Protein AF-A0A2G9N6V3-F1 (afdb_monomer_lite)

Sequence (150 aa):
MEEIKLQLLIAFIPPIITLIGAFIILAIRDIWLNKRNIERENRRRVIENKLIYLYSPLYANLQIGTAMLKNKTFFTTTSTNDKGKEGKPKELIDEIISKYFFLASKRLQPYLAKLYGVGFYNIKKEDADKLMEFLEEDYNILRDEYYGKK

pLDDT: mean 74.72, std 16.32, range [32.69, 92.88]

Radius of gyration: 29.67 Å; chains: 1; bounding box: 69×27×93 Å

Structure (mmCIF, N/CA/C/O backbone):
data_AF-A0A2G9N6V3-F1
#
_entry.id   AF-A0A2G9N6V3-F1
#
loop_
_atom_site.group_PDB
_atom_site.id
_atom_site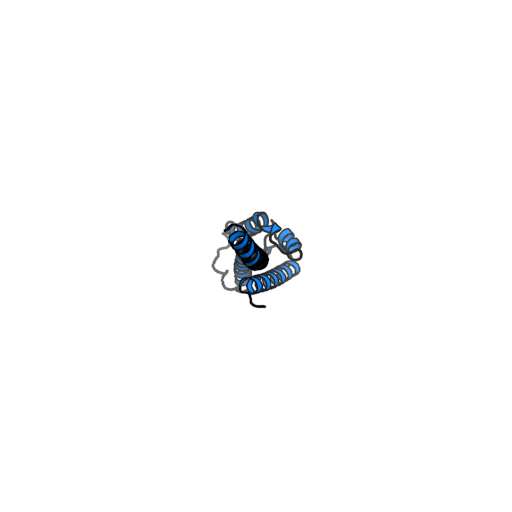.type_symbol
_atom_site.label_atom_id
_atom_site.label_alt_id
_atom_site.label_comp_id
_atom_site.label_asym_id
_atom_site.label_entity_id
_atom_site.label_seq_id
_atom_site.pdbx_PDB_ins_code
_atom_site.Cartn_x
_atom_site.Cartn_y
_atom_site.Cartn_z
_atom_site.occupancy
_atom_site.B_iso_or_equiv
_atom_site.auth_seq_id
_atom_site.auth_comp_id
_atom_site.auth_asym_id
_atom_site.auth_atom_id
_atom_site.pdbx_PDB_model_num
ATOM 1 N N . MET A 1 1 ? 43.155 -14.291 -59.525 1.00 58.47 1 MET A N 1
ATOM 2 C CA . MET A 1 1 ? 42.601 -14.980 -58.332 1.00 58.47 1 MET A CA 1
ATOM 3 C C . MET A 1 1 ? 42.317 -14.008 -57.177 1.00 58.47 1 MET A C 1
ATOM 5 O O . MET A 1 1 ? 41.414 -14.282 -56.398 1.00 58.47 1 MET A O 1
ATOM 9 N N . GLU A 1 2 ? 43.026 -12.874 -57.071 1.00 60.72 2 GLU A N 1
ATOM 10 C CA . GLU A 1 2 ? 42.791 -11.851 -56.030 1.00 60.72 2 GLU A CA 1
ATOM 11 C C . GLU A 1 2 ? 41.564 -10.954 -56.283 1.00 60.72 2 GLU A C 1
ATOM 13 O O . GLU A 1 2 ? 40.819 -10.677 -55.347 1.00 60.72 2 GLU A O 1
ATOM 18 N N . GLU A 1 3 ? 41.264 -10.587 -57.534 1.00 59.66 3 GLU A N 1
ATOM 19 C CA . GLU A 1 3 ? 40.096 -9.742 -57.863 1.00 59.66 3 GLU A CA 1
ATOM 20 C C . GLU A 1 3 ? 38.748 -10.396 -57.515 1.00 59.66 3 GLU A C 1
ATOM 22 O O . GLU A 1 3 ? 37.833 -9.731 -57.034 1.00 59.66 3 GLU A O 1
ATOM 27 N N . ILE A 1 4 ? 38.648 -11.721 -57.673 1.00 62.41 4 ILE A N 1
ATOM 28 C CA . ILE A 1 4 ? 37.444 -12.494 -57.327 1.00 62.41 4 ILE A CA 1
ATOM 29 C C . ILE A 1 4 ? 37.201 -12.457 -55.809 1.00 62.41 4 ILE A C 1
ATOM 31 O O . ILE A 1 4 ? 36.058 -12.350 -55.371 1.00 62.41 4 ILE A O 1
ATOM 35 N N . LYS A 1 5 ? 38.266 -12.479 -54.992 1.00 59.25 5 LYS A N 1
ATOM 36 C CA . LYS A 1 5 ? 38.158 -12.365 -53.527 1.00 59.25 5 LYS A CA 1
ATOM 37 C C . LYS A 1 5 ? 37.693 -10.971 -53.099 1.00 59.25 5 LYS A C 1
ATOM 39 O O . LYS A 1 5 ? 36.907 -10.865 -52.162 1.00 59.25 5 LYS A O 1
ATOM 44 N N . LEU A 1 6 ? 38.139 -9.923 -53.794 1.00 63.28 6 LEU A N 1
ATOM 45 C CA . LEU A 1 6 ? 37.772 -8.535 -53.499 1.00 63.28 6 LEU A CA 1
ATOM 46 C C . LEU A 1 6 ? 36.306 -8.235 -53.858 1.00 63.28 6 LEU A C 1
ATOM 48 O O . LEU A 1 6 ? 35.599 -7.606 -53.074 1.00 63.28 6 LEU A O 1
ATOM 52 N N . GLN A 1 7 ? 35.822 -8.739 -54.999 1.00 59.03 7 GLN A N 1
ATOM 53 C CA . GLN A 1 7 ? 34.416 -8.598 -55.404 1.00 59.03 7 GLN A CA 1
ATOM 54 C C . GLN A 1 7 ? 33.462 -9.372 -54.486 1.00 59.03 7 GLN A C 1
ATOM 56 O O . GLN A 1 7 ? 32.404 -8.855 -54.128 1.00 59.03 7 GLN A O 1
ATOM 61 N N . LEU A 1 8 ? 33.858 -10.569 -54.037 1.00 60.97 8 LEU A N 1
ATOM 62 C CA . LEU A 1 8 ? 33.133 -11.296 -52.993 1.00 60.97 8 LEU A CA 1
ATOM 63 C C . LEU A 1 8 ? 33.090 -10.484 -51.689 1.00 60.97 8 LEU A C 1
ATOM 65 O O . LEU A 1 8 ? 32.020 -10.291 -51.128 1.00 60.97 8 LEU A O 1
ATOM 69 N N . LEU A 1 9 ? 34.212 -9.927 -51.230 1.00 59.22 9 LEU A N 1
ATOM 70 C CA . LEU A 1 9 ? 34.248 -9.128 -50.000 1.00 59.22 9 LEU A CA 1
ATOM 71 C C . LEU A 1 9 ? 33.267 -7.937 -50.052 1.00 59.22 9 LEU A C 1
ATOM 73 O O . LEU A 1 9 ? 32.490 -7.731 -49.123 1.00 59.22 9 LEU A O 1
ATOM 77 N N . ILE A 1 10 ? 33.246 -7.198 -51.166 1.00 60.31 10 ILE A N 1
ATOM 78 C CA . ILE A 1 10 ? 32.369 -6.030 -51.365 1.00 60.31 10 ILE A CA 1
ATOM 79 C C . ILE A 1 10 ? 30.890 -6.434 -51.474 1.00 60.31 10 ILE A C 1
ATOM 81 O O . ILE A 1 10 ? 30.029 -5.683 -51.028 1.00 60.31 10 ILE A O 1
ATOM 85 N N . ALA A 1 11 ? 30.576 -7.617 -52.009 1.00 61.09 11 ALA A N 1
ATOM 86 C CA . ALA A 1 11 ? 29.202 -8.117 -52.086 1.00 61.09 11 ALA A CA 1
ATOM 87 C C . ALA A 1 11 ? 28.650 -8.589 -50.725 1.00 61.09 11 ALA A C 1
ATOM 89 O O . ALA A 1 11 ? 27.444 -8.514 -50.493 1.00 61.09 11 ALA A O 1
ATOM 90 N N . PHE A 1 12 ? 29.517 -9.046 -49.812 1.00 58.59 12 PHE A N 1
ATOM 91 C CA . PHE A 1 12 ? 29.124 -9.565 -48.494 1.00 58.59 12 PHE A CA 1
ATOM 92 C C . PHE A 1 12 ? 29.136 -8.512 -47.368 1.00 58.59 12 PHE A C 1
ATOM 94 O O . PHE A 1 12 ? 28.413 -8.672 -46.386 1.00 58.59 12 PHE A O 1
ATOM 101 N N . ILE A 1 13 ? 29.879 -7.406 -47.495 1.00 61.78 13 ILE A N 1
ATOM 102 C CA . ILE A 1 13 ? 29.905 -6.325 -46.485 1.00 61.78 13 ILE A CA 1
ATOM 103 C C . ILE A 1 13 ? 28.535 -5.622 -46.311 1.00 61.78 13 ILE A C 1
ATOM 105 O O . ILE A 1 13 ? 28.091 -5.493 -45.167 1.00 61.78 13 ILE A O 1
ATOM 109 N N . PRO A 1 14 ? 27.820 -5.200 -47.376 1.00 68.38 14 PRO A N 1
ATOM 110 C CA . PRO A 1 14 ? 26.517 -4.547 -47.254 1.00 68.38 14 PRO A CA 1
ATOM 111 C C . PRO A 1 14 ? 25.459 -5.389 -46.520 1.00 68.38 14 PRO A C 1
ATOM 113 O O . PRO A 1 14 ? 24.873 -4.860 -45.574 1.00 68.38 14 PRO A O 1
ATOM 116 N N . PRO A 1 15 ? 25.233 -6.683 -46.858 1.00 69.44 15 PRO A N 1
ATOM 117 C CA . PRO A 1 15 ? 24.244 -7.498 -46.159 1.00 69.44 15 PRO A CA 1
ATOM 118 C C . PRO A 1 15 ? 24.601 -7.717 -44.683 1.00 69.44 15 PRO A C 1
ATOM 120 O O . PRO A 1 15 ? 23.700 -7.696 -43.842 1.00 69.44 15 PRO A O 1
ATOM 123 N N . ILE A 1 16 ? 25.894 -7.841 -44.344 1.00 71.88 16 ILE A N 1
ATOM 124 C CA . ILE A 1 16 ? 26.372 -7.942 -42.954 1.00 71.88 16 ILE A CA 1
ATOM 125 C C . ILE A 1 16 ? 26.072 -6.654 -42.173 1.00 71.88 16 ILE A C 1
ATOM 127 O O . ILE A 1 16 ? 25.571 -6.732 -41.052 1.00 71.88 16 ILE A O 1
ATOM 131 N N . ILE A 1 17 ? 26.300 -5.473 -42.757 1.00 72.06 17 ILE A N 1
ATOM 132 C CA . ILE A 1 17 ? 25.991 -4.185 -42.110 1.00 72.06 17 ILE A CA 1
ATOM 133 C C . ILE A 1 17 ? 24.483 -4.043 -41.857 1.00 72.06 17 ILE A C 1
ATOM 135 O O . ILE A 1 17 ? 24.085 -3.642 -40.763 1.00 72.06 17 ILE A O 1
ATOM 139 N N . THR A 1 18 ? 23.628 -4.426 -42.812 1.00 73.00 18 THR A N 1
ATOM 140 C CA . THR A 1 18 ? 22.168 -4.446 -42.595 1.00 73.00 18 THR A CA 1
ATOM 141 C C . THR A 1 18 ? 21.735 -5.447 -41.524 1.00 73.00 18 THR A C 1
ATOM 143 O O . THR A 1 18 ? 20.842 -5.133 -40.740 1.00 73.00 18 THR A O 1
ATOM 146 N N . LEU A 1 19 ? 22.373 -6.619 -41.440 1.00 75.94 19 LEU A N 1
ATOM 147 C CA . LEU A 1 19 ? 22.118 -7.615 -40.392 1.00 75.94 19 LEU A CA 1
ATOM 148 C C . LEU A 1 19 ? 22.494 -7.088 -39.003 1.00 75.94 19 LEU A C 1
ATOM 150 O O . LEU A 1 19 ? 21.706 -7.209 -38.066 1.00 75.94 19 LEU A O 1
ATOM 154 N N . ILE A 1 20 ? 23.661 -6.450 -38.883 1.00 77.44 20 ILE A N 1
ATOM 155 C CA . ILE A 1 20 ? 24.113 -5.814 -37.640 1.00 77.44 20 ILE A CA 1
ATOM 156 C C . ILE A 1 20 ? 23.161 -4.673 -37.253 1.00 77.44 20 ILE A C 1
ATOM 158 O O . ILE A 1 20 ? 22.740 -4.588 -36.101 1.00 77.44 20 ILE A O 1
ATOM 162 N N . GLY A 1 21 ? 22.758 -3.835 -38.212 1.00 74.19 21 GLY A N 1
ATOM 163 C CA . GLY A 1 21 ? 21.790 -2.760 -37.982 1.00 74.19 21 GLY A CA 1
ATOM 164 C C . GLY A 1 21 ? 20.431 -3.276 -37.495 1.00 74.19 21 GLY A C 1
ATOM 165 O O . GLY A 1 21 ? 19.894 -2.767 -36.511 1.00 74.19 21 GLY A O 1
ATOM 166 N N . ALA A 1 22 ? 19.900 -4.329 -38.123 1.00 76.31 22 ALA A N 1
ATOM 167 C CA . ALA A 1 22 ? 18.652 -4.967 -37.706 1.00 76.31 22 ALA A CA 1
ATOM 168 C C . ALA A 1 22 ? 18.758 -5.576 -36.297 1.00 76.31 22 ALA A C 1
ATOM 170 O O . ALA A 1 22 ? 17.847 -5.413 -35.484 1.00 76.31 22 ALA A O 1
ATOM 171 N N . PHE A 1 23 ? 19.886 -6.218 -35.981 1.00 81.75 23 PHE A N 1
ATOM 172 C CA . PHE A 1 23 ? 20.147 -6.778 -34.656 1.00 81.75 23 PHE A CA 1
ATOM 173 C C . PHE A 1 23 ? 20.173 -5.695 -33.567 1.00 81.75 23 PHE A C 1
ATOM 175 O O . PHE A 1 23 ? 19.561 -5.869 -32.515 1.00 81.75 23 PHE A O 1
ATOM 182 N N . ILE A 1 24 ? 20.802 -4.546 -33.833 1.00 81.44 24 ILE A N 1
ATOM 183 C CA . ILE A 1 24 ? 20.837 -3.409 -32.899 1.00 81.44 24 ILE A CA 1
ATOM 184 C C . ILE A 1 24 ? 19.426 -2.863 -32.638 1.00 81.44 24 ILE A C 1
ATOM 186 O O . ILE A 1 24 ? 19.066 -2.617 -31.487 1.00 81.44 24 ILE A O 1
ATOM 190 N N . ILE A 1 25 ? 18.600 -2.706 -33.678 1.00 78.56 25 ILE A N 1
ATOM 191 C CA . ILE A 1 25 ? 17.221 -2.208 -33.533 1.00 78.56 25 ILE A CA 1
ATOM 192 C C . ILE A 1 25 ? 16.375 -3.170 -32.685 1.00 78.56 25 ILE A C 1
ATOM 194 O O . ILE A 1 25 ? 15.641 -2.728 -31.796 1.00 78.56 25 ILE A O 1
ATOM 198 N N . LEU A 1 26 ? 16.494 -4.480 -32.925 1.00 80.06 26 LEU A N 1
ATOM 199 C CA . LEU A 1 26 ? 15.804 -5.497 -32.130 1.00 80.06 26 LEU A CA 1
ATOM 200 C C . LEU A 1 26 ? 16.286 -5.497 -30.673 1.00 80.06 26 LEU A C 1
ATOM 202 O O . LEU A 1 26 ? 15.457 -5.488 -29.766 1.00 80.06 26 LEU A O 1
ATOM 206 N N . ALA A 1 27 ? 17.595 -5.390 -30.440 1.00 76.00 27 ALA A N 1
ATOM 207 C CA . ALA A 1 27 ? 18.156 -5.315 -29.094 1.00 76.00 27 ALA A CA 1
ATOM 208 C C . ALA A 1 27 ? 17.652 -4.083 -28.318 1.00 76.00 27 ALA A C 1
ATOM 210 O O . ALA A 1 27 ? 17.266 -4.199 -27.155 1.00 76.00 27 ALA A O 1
ATOM 211 N N . ILE A 1 28 ? 17.585 -2.905 -28.953 1.00 82.75 28 ILE A N 1
ATOM 212 C CA . ILE A 1 28 ? 17.042 -1.683 -28.330 1.00 82.75 28 ILE A CA 1
ATOM 213 C C . ILE A 1 28 ? 15.563 -1.866 -27.966 1.00 82.75 28 ILE A C 1
ATOM 215 O O . ILE A 1 28 ?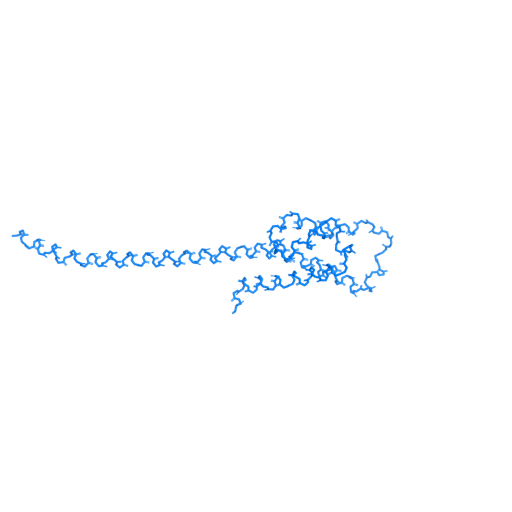 15.140 -1.488 -26.868 1.00 82.75 28 ILE A O 1
ATOM 219 N N . ARG A 1 29 ? 14.772 -2.464 -28.866 1.00 84.38 29 ARG A N 1
ATOM 220 C CA . ARG A 1 29 ? 13.358 -2.770 -28.616 1.00 84.38 29 ARG A CA 1
ATOM 221 C C . ARG A 1 29 ? 13.198 -3.701 -27.415 1.00 84.38 29 ARG A C 1
ATOM 223 O O . ARG A 1 29 ? 12.370 -3.419 -26.548 1.00 84.38 29 ARG A O 1
ATOM 230 N N . ASP A 1 30 ? 13.983 -4.769 -27.347 1.00 81.12 30 ASP A N 1
ATOM 231 C CA . ASP A 1 30 ? 13.908 -5.745 -26.260 1.00 81.12 30 ASP A CA 1
ATOM 232 C C . ASP A 1 30 ? 14.328 -5.136 -24.920 1.00 81.12 30 ASP A C 1
ATOM 234 O O . ASP A 1 30 ? 13.642 -5.338 -23.918 1.00 81.12 30 ASP A O 1
ATOM 238 N N . ILE A 1 31 ? 15.374 -4.302 -24.896 1.00 83.06 31 ILE A N 1
ATOM 239 C CA . ILE A 1 31 ? 15.774 -3.550 -23.696 1.00 83.06 31 ILE A CA 1
ATOM 240 C C . ILE A 1 31 ? 14.631 -2.646 -23.218 1.00 83.06 31 ILE A C 1
ATOM 242 O O . ILE A 1 31 ? 14.326 -2.610 -22.023 1.00 83.06 31 ILE A O 1
ATOM 246 N N . TRP A 1 32 ? 13.968 -1.933 -24.132 1.00 82.81 32 TRP A N 1
ATOM 247 C CA . TRP A 1 32 ? 12.857 -1.046 -23.785 1.00 82.81 32 TRP A CA 1
ATOM 248 C C . TRP A 1 32 ? 11.644 -1.815 -23.243 1.00 82.81 32 TRP A C 1
ATOM 250 O O . TRP A 1 32 ? 11.061 -1.431 -22.225 1.00 82.81 32 TRP A O 1
ATOM 260 N N . LEU A 1 33 ? 11.289 -2.935 -23.880 1.00 78.44 33 LEU A N 1
ATOM 261 C CA . LEU A 1 33 ? 10.213 -3.815 -23.422 1.00 78.44 33 LEU A CA 1
ATOM 262 C C . LEU A 1 33 ? 10.533 -4.433 -22.056 1.00 78.44 33 LEU A C 1
ATOM 264 O O . LEU A 1 33 ? 9.672 -4.429 -21.173 1.00 78.44 33 LEU A O 1
ATOM 268 N N . ASN A 1 34 ? 11.767 -4.900 -21.857 1.00 82.19 34 ASN A N 1
ATOM 269 C CA . ASN A 1 34 ? 12.213 -5.481 -20.596 1.00 82.19 34 ASN A CA 1
ATOM 270 C C . ASN A 1 34 ? 12.180 -4.448 -19.464 1.00 82.19 34 ASN A C 1
ATOM 272 O O . ASN A 1 34 ? 11.604 -4.705 -18.410 1.00 82.19 34 ASN A O 1
ATOM 276 N N . LYS A 1 35 ? 12.684 -3.231 -19.706 1.00 79.31 35 LYS A N 1
ATOM 277 C CA . LYS A 1 35 ? 12.604 -2.128 -18.737 1.00 79.31 35 LYS A CA 1
ATOM 278 C C . LYS A 1 35 ? 11.158 -1.847 -18.321 1.00 79.31 35 LYS A C 1
ATOM 280 O O . LYS A 1 35 ? 10.863 -1.754 -17.132 1.00 79.31 35 LYS A O 1
ATOM 285 N N . ARG A 1 36 ? 10.233 -1.790 -19.284 1.00 77.06 36 ARG A N 1
ATOM 286 C CA . ARG A 1 36 ? 8.803 -1.558 -19.020 1.00 77.06 36 ARG A CA 1
ATOM 287 C C . ARG A 1 36 ? 8.133 -2.716 -18.270 1.00 77.06 36 ARG A C 1
ATOM 289 O O . ARG A 1 36 ? 7.129 -2.504 -17.586 1.00 77.06 36 ARG A O 1
ATOM 296 N N . ASN A 1 37 ? 8.629 -3.940 -18.427 1.00 79.69 37 ASN A N 1
ATOM 297 C CA . ASN A 1 37 ? 8.152 -5.098 -17.672 1.00 79.69 37 ASN A CA 1
ATOM 298 C C . ASN A 1 37 ? 8.671 -5.062 -16.233 1.00 79.69 37 ASN A C 1
ATOM 300 O O . ASN A 1 37 ? 7.863 -5.173 -15.316 1.00 79.69 37 ASN A O 1
ATOM 304 N N . ILE A 1 38 ? 9.961 -4.776 -16.036 1.00 80.56 38 ILE A N 1
ATOM 305 C CA . ILE A 1 38 ? 10.575 -4.612 -14.711 1.00 80.56 38 ILE A CA 1
ATOM 306 C C . ILE A 1 38 ? 9.890 -3.485 -13.928 1.00 80.56 38 ILE A C 1
ATOM 308 O O . ILE A 1 38 ? 9.558 -3.654 -12.759 1.00 80.56 38 ILE A O 1
ATOM 312 N N . GLU A 1 39 ? 9.615 -2.341 -14.560 1.00 81.69 39 GLU A N 1
ATOM 313 C CA . GLU A 1 39 ? 8.885 -1.239 -13.919 1.00 81.69 39 GLU A CA 1
ATOM 314 C C . GLU A 1 39 ? 7.470 -1.652 -13.492 1.00 81.69 39 GLU A C 1
ATOM 316 O O . GLU A 1 39 ? 7.036 -1.330 -12.384 1.00 81.69 39 GLU A O 1
ATOM 321 N N . ARG A 1 40 ? 6.751 -2.398 -14.341 1.00 81.19 40 ARG A N 1
ATOM 322 C CA . ARG A 1 40 ? 5.417 -2.923 -14.010 1.00 81.19 40 ARG A CA 1
ATOM 323 C C . ARG A 1 40 ? 5.465 -3.928 -12.865 1.00 81.19 40 ARG A C 1
ATOM 325 O O . ARG A 1 40 ? 4.610 -3.874 -11.985 1.00 81.19 40 ARG A O 1
ATOM 332 N N . GLU A 1 41 ? 6.449 -4.814 -12.864 1.00 83.25 41 GLU A N 1
ATOM 333 C CA . GLU A 1 41 ? 6.631 -5.829 -11.830 1.00 83.25 41 GLU A CA 1
ATOM 334 C C . GLU A 1 41 ? 7.026 -5.205 -10.488 1.00 83.25 41 GLU A C 1
ATOM 336 O O . GLU A 1 41 ? 6.415 -5.501 -9.462 1.00 83.25 41 GLU A O 1
ATOM 341 N N . ASN A 1 42 ? 7.948 -4.240 -10.500 1.00 85.06 42 ASN A N 1
ATOM 342 C CA . ASN A 1 42 ? 8.308 -3.460 -9.318 1.00 85.06 42 ASN A CA 1
ATOM 343 C C . ASN A 1 42 ? 7.103 -2.700 -8.761 1.00 85.06 42 ASN A C 1
ATOM 345 O O . ASN A 1 42 ? 6.867 -2.716 -7.554 1.00 85.06 42 ASN A O 1
ATOM 349 N N . ARG A 1 43 ? 6.303 -2.070 -9.630 1.00 84.81 43 ARG A N 1
ATOM 350 C CA . ARG A 1 43 ? 5.078 -1.382 -9.212 1.00 84.81 43 ARG A CA 1
ATOM 351 C C . ARG A 1 43 ? 4.085 -2.352 -8.571 1.00 84.81 43 ARG A C 1
ATOM 353 O O . ARG A 1 43 ? 3.575 -2.054 -7.494 1.00 84.81 43 ARG A O 1
ATOM 360 N N . ARG A 1 44 ? 3.859 -3.524 -9.176 1.00 85.81 44 ARG A N 1
ATOM 361 C CA . ARG A 1 44 ? 3.009 -4.578 -8.597 1.00 85.81 44 ARG A CA 1
ATOM 362 C C . ARG A 1 44 ? 3.503 -5.024 -7.228 1.00 85.81 44 ARG A C 1
ATOM 364 O O . ARG A 1 44 ? 2.703 -5.054 -6.303 1.00 85.81 44 ARG A O 1
ATOM 371 N N . ARG A 1 45 ? 4.806 -5.262 -7.071 1.00 86.88 45 ARG A N 1
ATOM 372 C CA . ARG A 1 45 ? 5.410 -5.642 -5.785 1.00 86.88 45 ARG A CA 1
ATOM 373 C C . ARG A 1 45 ? 5.204 -4.571 -4.708 1.00 86.88 45 ARG A C 1
ATOM 375 O O . ARG A 1 45 ? 4.927 -4.891 -3.558 1.00 86.88 45 ARG A O 1
ATOM 382 N N . VAL A 1 46 ? 5.305 -3.288 -5.064 1.00 88.31 46 VAL A N 1
ATOM 383 C CA . VAL A 1 46 ? 5.038 -2.185 -4.122 1.00 88.31 46 VAL A CA 1
ATOM 384 C C . VAL A 1 46 ? 3.572 -2.168 -3.687 1.00 88.31 46 VAL A C 1
ATOM 386 O O . VAL A 1 46 ? 3.297 -2.007 -2.499 1.00 88.31 46 VAL A O 1
ATOM 389 N N . ILE A 1 47 ? 2.633 -2.335 -4.620 1.00 89.00 47 ILE A N 1
ATOM 390 C CA . ILE A 1 47 ? 1.195 -2.405 -4.315 1.00 89.00 47 ILE A CA 1
ATOM 391 C C . ILE A 1 47 ? 0.892 -3.614 -3.431 1.00 89.00 47 ILE A C 1
ATOM 393 O O . ILE A 1 47 ? 0.195 -3.485 -2.430 1.00 89.00 47 ILE A O 1
ATOM 397 N N . GLU A 1 48 ? 1.449 -4.770 -3.776 1.00 88.75 48 GLU A N 1
ATOM 398 C CA . GLU A 1 48 ? 1.297 -6.014 -3.031 1.00 88.75 48 GLU A CA 1
ATOM 399 C C . GLU A 1 48 ? 1.775 -5.858 -1.588 1.00 88.75 48 GLU A C 1
ATOM 401 O O . GLU A 1 48 ? 1.033 -6.159 -0.659 1.00 88.75 48 GLU A O 1
ATOM 406 N N . ASN A 1 49 ? 2.954 -5.266 -1.383 1.00 89.12 49 ASN A N 1
ATOM 407 C CA . ASN A 1 49 ? 3.462 -4.969 -0.046 1.00 89.12 49 ASN A CA 1
ATOM 408 C C . ASN A 1 49 ? 2.526 -4.034 0.733 1.00 89.12 49 ASN A C 1
ATOM 410 O O . ASN A 1 49 ? 2.271 -4.265 1.914 1.00 89.12 49 ASN A O 1
ATOM 414 N N . LYS A 1 50 ? 1.976 -2.994 0.091 1.00 90.81 50 LYS A N 1
ATOM 415 C CA . LYS A 1 50 ? 0.984 -2.116 0.733 1.00 90.81 50 LYS A CA 1
ATOM 416 C C . LYS A 1 50 ? -0.257 -2.904 1.154 1.00 90.81 50 LYS A C 1
ATOM 418 O O . LYS A 1 50 ? -0.706 -2.771 2.291 1.00 90.81 50 LYS A O 1
ATOM 423 N N . LEU A 1 51 ? -0.799 -3.729 0.260 1.00 90.38 51 LEU A N 1
ATOM 424 C CA . LEU A 1 51 ? -2.002 -4.518 0.514 1.00 90.38 51 LEU A CA 1
ATOM 425 C C . LEU A 1 51 ? -1.792 -5.554 1.621 1.00 90.38 51 LEU A C 1
ATOM 427 O O . LEU A 1 51 ? -2.635 -5.641 2.509 1.00 90.38 51 LEU A O 1
ATOM 431 N N . ILE A 1 52 ? -0.697 -6.314 1.584 1.00 89.38 52 ILE A N 1
ATOM 432 C CA 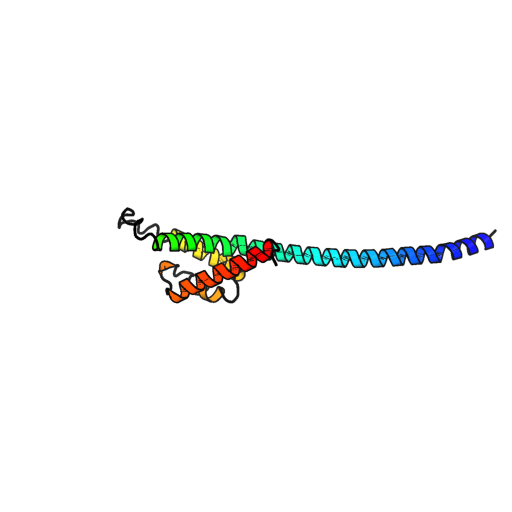. ILE A 1 52 ? -0.428 -7.414 2.520 1.00 89.38 52 ILE A CA 1
ATOM 433 C C . ILE A 1 52 ? -0.099 -6.890 3.916 1.00 89.38 52 ILE A C 1
ATOM 435 O O . ILE A 1 52 ? -0.631 -7.402 4.897 1.00 89.38 52 ILE A O 1
ATOM 439 N N . TYR A 1 53 ? 0.767 -5.881 4.017 1.00 89.62 53 TYR A N 1
ATOM 440 C CA . TYR A 1 53 ? 1.326 -5.484 5.310 1.00 89.62 53 TYR A CA 1
ATOM 441 C C . TYR A 1 53 ? 0.565 -4.357 6.004 1.00 89.62 53 TYR A C 1
ATOM 443 O O . TYR A 1 53 ? 0.621 -4.261 7.226 1.00 89.62 53 TYR A O 1
ATOM 451 N N . LEU A 1 54 ? -0.151 -3.512 5.256 1.00 90.56 54 LEU A N 1
ATOM 452 C CA . LEU A 1 54 ? -0.833 -2.351 5.824 1.00 90.56 54 LEU A CA 1
ATOM 453 C C . LEU A 1 54 ? -2.349 -2.415 5.630 1.00 90.56 54 LEU A C 1
ATOM 455 O O . LEU A 1 54 ? -3.086 -2.504 6.608 1.00 90.56 54 LEU A O 1
ATOM 459 N N . TYR A 1 55 ? -2.827 -2.369 4.384 1.00 87.62 55 TYR A N 1
ATOM 460 C CA . TYR A 1 55 ? -4.249 -2.119 4.126 1.00 87.62 55 TYR A CA 1
ATOM 461 C C . TYR A 1 55 ? -5.142 -3.308 4.485 1.00 87.62 55 TYR A C 1
ATOM 463 O O . TYR A 1 55 ? -6.129 -3.114 5.186 1.00 87.62 55 TYR A O 1
ATOM 471 N N . SER A 1 56 ? -4.801 -4.535 4.075 1.00 85.19 56 SER A N 1
ATOM 472 C CA . SER A 1 56 ? -5.596 -5.723 4.428 1.00 85.19 56 SER A CA 1
ATOM 473 C C . SER A 1 56 ? -5.651 -5.977 5.937 1.00 85.19 56 SER A C 1
ATOM 475 O O . SER A 1 56 ? -6.758 -6.157 6.449 1.00 85.19 56 SER A O 1
ATOM 477 N N . PRO A 1 57 ? -4.525 -5.978 6.684 1.00 85.12 57 PRO A N 1
ATOM 478 C CA . PRO A 1 57 ? -4.584 -6.234 8.116 1.00 85.12 57 PRO A CA 1
ATOM 479 C C . PRO A 1 57 ? -5.265 -5.091 8.877 1.00 85.12 57 PRO A C 1
ATOM 481 O O . PRO A 1 57 ? -6.040 -5.378 9.788 1.00 85.12 57 PRO A O 1
ATOM 484 N N . LEU A 1 58 ? -5.080 -3.819 8.494 1.00 84.81 58 LEU A N 1
ATOM 485 C CA . LEU A 1 58 ? -5.853 -2.722 9.093 1.00 84.81 58 LEU A CA 1
ATOM 486 C C . LEU A 1 58 ? -7.349 -2.876 8.813 1.00 84.81 58 LEU A C 1
ATOM 488 O O . LEU A 1 58 ? -8.147 -2.827 9.744 1.00 84.81 58 LEU A O 1
ATOM 492 N N . TYR A 1 59 ? -7.732 -3.110 7.557 1.00 82.19 59 TYR A N 1
ATOM 493 C CA . TYR A 1 59 ? -9.136 -3.208 7.162 1.00 82.19 59 TYR A CA 1
ATOM 494 C C . TYR A 1 59 ? -9.839 -4.377 7.856 1.00 8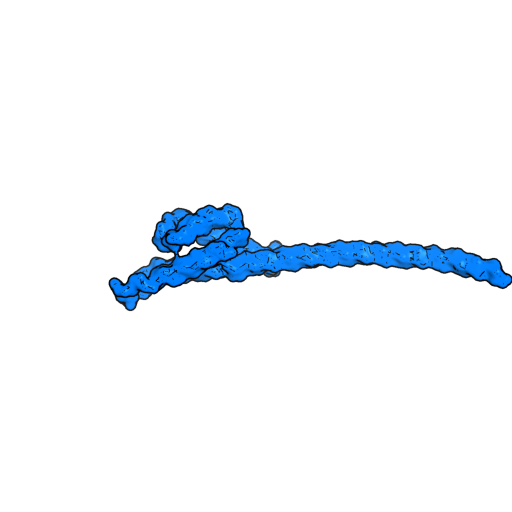2.19 59 TYR A C 1
ATOM 496 O O . TYR A 1 59 ? -10.931 -4.201 8.390 1.00 82.19 59 TYR A O 1
ATOM 504 N N . ALA A 1 60 ? -9.190 -5.542 7.942 1.00 78.44 60 ALA A N 1
ATOM 505 C CA . ALA A 1 60 ? -9.722 -6.701 8.652 1.00 78.44 60 ALA A CA 1
ATOM 506 C C . ALA A 1 60 ? -9.924 -6.420 10.150 1.00 78.44 60 ALA A C 1
ATOM 508 O O . ALA A 1 60 ? -11.001 -6.677 10.686 1.00 78.44 60 ALA A O 1
ATOM 509 N N . ASN A 1 61 ? -8.924 -5.848 10.830 1.00 74.31 61 ASN A N 1
ATOM 510 C CA . ASN A 1 61 ? -9.028 -5.549 12.263 1.00 74.31 61 ASN A CA 1
ATOM 511 C C . ASN A 1 61 ? -10.090 -4.479 12.555 1.00 74.31 61 ASN A C 1
ATOM 513 O O . ASN A 1 61 ? -10.827 -4.582 13.537 1.00 74.31 61 ASN A O 1
ATOM 517 N N . LEU A 1 62 ? -10.212 -3.476 11.686 1.00 72.94 62 LEU A N 1
ATOM 518 C CA . LEU A 1 62 ? -11.192 -2.407 11.841 1.00 72.94 62 LEU A CA 1
ATOM 519 C C . LEU A 1 62 ? -12.617 -2.858 11.487 1.00 72.94 62 LEU A C 1
ATOM 521 O O . LEU A 1 62 ? -13.563 -2.477 12.176 1.00 72.94 62 LEU A O 1
ATOM 525 N N . GLN A 1 63 ? -12.801 -3.724 10.483 1.00 69.31 63 GLN A N 1
ATOM 526 C CA . GLN A 1 63 ? -14.096 -4.367 10.223 1.00 69.31 63 GLN A CA 1
ATOM 527 C C . GLN A 1 63 ? -14.548 -5.237 11.397 1.00 69.31 63 GLN A C 1
ATOM 529 O O . GLN A 1 63 ? -15.710 -5.181 11.791 1.00 69.31 63 GLN A O 1
ATOM 534 N N . ILE A 1 64 ? -13.639 -6.011 11.996 1.00 63.62 64 ILE A N 1
ATOM 535 C CA . ILE A 1 64 ? -13.954 -6.813 13.184 1.00 63.62 64 ILE A CA 1
ATOM 536 C C . ILE A 1 64 ? -14.360 -5.892 14.345 1.00 63.62 64 ILE A C 1
ATOM 538 O O . ILE A 1 64 ? -15.395 -6.121 14.971 1.00 63.62 64 ILE A O 1
ATOM 542 N N . GLY A 1 65 ? -13.612 -4.809 14.585 1.00 58.00 65 GLY A N 1
ATOM 543 C CA . GLY A 1 65 ? -13.940 -3.824 15.622 1.00 58.00 65 GLY A CA 1
ATOM 544 C C . GLY A 1 65 ? -15.288 -3.126 15.397 1.00 58.00 65 GLY A C 1
ATOM 545 O O . GLY A 1 65 ? -16.084 -2.980 16.323 1.00 58.00 65 GLY A O 1
ATOM 546 N N . THR A 1 66 ? -15.603 -2.747 14.158 1.00 58.34 66 THR A N 1
ATOM 547 C CA . THR A 1 66 ? -16.886 -2.106 13.813 1.00 58.34 66 THR A CA 1
ATOM 548 C C . THR A 1 66 ? -18.067 -3.078 13.841 1.00 58.34 66 THR A C 1
ATOM 550 O O . THR A 1 66 ? -19.142 -2.707 14.317 1.00 58.34 66 THR A O 1
ATOM 553 N N . ALA A 1 67 ? -17.891 -4.332 13.416 1.00 57.81 67 ALA A N 1
ATOM 554 C CA . ALA A 1 67 ? -18.912 -5.375 13.534 1.00 57.81 67 ALA A CA 1
ATOM 555 C C . ALA A 1 67 ? -19.235 -5.690 15.005 1.00 57.81 67 ALA A C 1
ATOM 557 O O . ALA A 1 67 ? -20.406 -5.843 15.363 1.00 57.81 67 ALA A O 1
ATOM 558 N N . MET A 1 68 ? -18.215 -5.705 15.870 1.00 50.44 68 MET A N 1
ATOM 559 C CA . MET A 1 68 ? -18.381 -5.837 17.320 1.00 50.44 68 MET A CA 1
ATOM 560 C C . MET A 1 68 ? -19.178 -4.670 17.923 1.00 50.44 68 MET A C 1
ATOM 562 O O . MET A 1 68 ? -20.029 -4.894 18.780 1.00 50.44 68 MET A O 1
ATOM 566 N N . LEU A 1 69 ? -18.979 -3.439 17.442 1.00 50.56 69 LEU A N 1
ATOM 567 C CA . LEU A 1 69 ? -19.736 -2.262 17.894 1.00 50.56 69 LEU A CA 1
ATOM 568 C C . LEU A 1 69 ? -21.187 -2.237 17.384 1.00 50.56 69 LEU A C 1
ATOM 570 O O . LEU A 1 69 ? -22.080 -1.751 18.083 1.00 50.56 69 LEU A O 1
ATOM 574 N N . LYS A 1 70 ? -21.437 -2.746 16.170 1.00 45.97 70 LYS A N 1
ATOM 575 C CA . LYS A 1 70 ? -22.769 -2.754 15.539 1.00 45.97 70 LYS A CA 1
ATOM 576 C C . LYS A 1 70 ? -23.675 -3.846 16.124 1.00 45.97 70 LYS A C 1
ATOM 578 O O . LYS A 1 70 ? -24.874 -3.625 16.278 1.00 45.97 70 LYS A O 1
ATOM 583 N N . ASN A 1 71 ? -23.099 -4.976 16.542 1.00 39.91 71 ASN A N 1
ATOM 584 C CA . ASN A 1 71 ? -23.788 -6.032 17.284 1.00 39.91 71 ASN A CA 1
ATOM 585 C C . ASN A 1 71 ? -23.731 -5.777 18.798 1.00 39.91 71 ASN A C 1
ATOM 587 O O . ASN A 1 71 ? -23.125 -6.530 19.561 1.00 39.91 71 ASN A O 1
ATOM 591 N N . LYS A 1 72 ? -24.448 -4.744 19.256 1.00 39.78 72 LYS A N 1
ATOM 592 C CA . LYS A 1 72 ? -24.657 -4.445 20.689 1.00 39.78 72 LYS A CA 1
ATOM 593 C C . LYS A 1 72 ? -25.331 -5.588 21.481 1.00 39.78 72 LYS A C 1
ATOM 595 O O . LYS A 1 72 ? -25.478 -5.486 22.693 1.00 39.78 72 LYS A O 1
ATOM 600 N N . THR A 1 73 ? -25.728 -6.673 20.817 1.00 39.44 73 THR A N 1
ATOM 601 C CA . THR A 1 73 ? -26.326 -7.889 21.387 1.00 39.44 73 THR A CA 1
ATOM 602 C C . THR A 1 73 ? -25.346 -9.043 21.617 1.00 39.44 73 THR A C 1
ATOM 604 O O . THR A 1 73 ? -25.731 -10.000 22.277 1.00 39.44 73 THR A O 1
ATOM 607 N N . PHE A 1 74 ? -24.090 -8.981 21.151 1.00 34.78 74 PHE A N 1
ATOM 608 C CA . PHE A 1 74 ? -23.120 -10.072 21.382 1.00 34.78 74 PHE A CA 1
ATOM 609 C C . PHE A 1 74 ? -22.276 -9.910 22.663 1.00 34.78 74 PHE A C 1
ATOM 611 O O . PHE A 1 74 ? -21.461 -10.773 22.978 1.00 34.78 74 PHE A O 1
ATOM 618 N N . PHE A 1 75 ? -22.486 -8.828 23.422 1.00 40.38 75 PHE A N 1
AT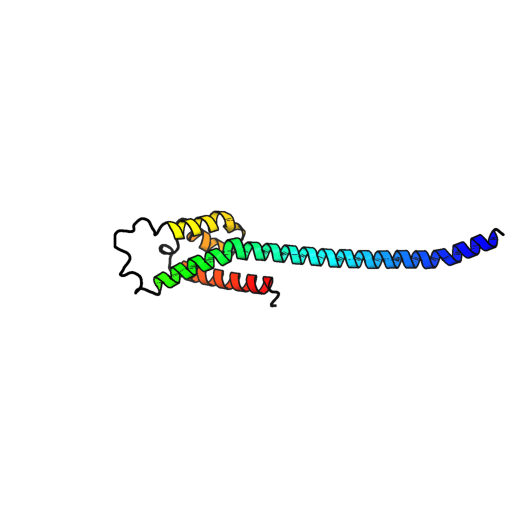OM 619 C CA . PHE A 1 75 ? -21.699 -8.481 24.615 1.00 40.38 75 PHE A CA 1
ATOM 620 C C . PHE A 1 75 ? -22.444 -8.613 25.949 1.00 40.38 75 PHE A C 1
ATOM 622 O O . PHE A 1 75 ? -21.958 -8.133 26.968 1.00 40.38 75 PHE A O 1
ATOM 629 N N . THR A 1 76 ? -23.581 -9.310 26.009 1.00 35.03 76 THR A N 1
ATOM 630 C CA . THR A 1 76 ? -24.166 -9.689 27.310 1.00 35.03 76 THR A CA 1
ATOM 631 C C . THR A 1 76 ? -23.528 -10.938 27.929 1.00 35.03 76 THR A C 1
ATOM 633 O O . THR A 1 76 ? -23.925 -11.326 29.023 1.00 35.03 76 THR A O 1
ATOM 636 N N . THR A 1 77 ? -22.506 -11.547 27.307 1.00 36.97 77 THR A N 1
ATOM 637 C CA . THR A 1 77 ? -21.814 -12.724 27.877 1.00 36.97 77 THR A CA 1
ATOM 638 C C . THR A 1 77 ? -20.316 -12.571 28.119 1.00 36.97 77 THR A C 1
ATOM 640 O O . THR A 1 77 ? -19.714 -13.486 28.677 1.00 36.97 77 THR A O 1
ATOM 643 N N . THR A 1 78 ? -19.691 -11.435 27.810 1.00 36.81 78 THR A N 1
ATOM 644 C CA . THR A 1 78 ? -18.321 -11.170 28.282 1.00 36.81 78 THR A CA 1
ATOM 645 C C . THR A 1 78 ? -18.378 -10.295 29.521 1.00 36.81 78 THR A C 1
ATOM 647 O O . THR A 1 78 ? -18.316 -9.073 29.473 1.00 36.81 78 THR A O 1
ATOM 650 N N . SER A 1 79 ? -18.585 -11.009 30.628 1.00 32.69 79 SER A N 1
ATOM 651 C CA . SER A 1 79 ? -18.305 -10.659 32.016 1.00 32.69 79 SER A CA 1
ATOM 652 C C . SER A 1 79 ? -17.499 -9.371 32.212 1.00 32.69 79 SER A C 1
ATOM 654 O O . SER A 1 79 ? -16.395 -9.206 31.694 1.00 32.69 79 SER A O 1
ATOM 656 N N . THR A 1 80 ? -18.026 -8.526 33.089 1.00 38.12 80 THR A N 1
ATOM 657 C CA . THR A 1 80 ? -17.464 -7.316 33.702 1.00 38.12 80 THR A CA 1
ATOM 658 C C . THR A 1 80 ? -16.109 -7.493 34.426 1.00 38.12 80 THR A C 1
ATOM 660 O O . THR A 1 80 ? -15.721 -6.626 35.202 1.00 38.12 80 THR A O 1
ATOM 663 N N . ASN A 1 81 ? -15.349 -8.560 34.146 1.00 38.34 81 ASN A N 1
ATOM 664 C CA . ASN A 1 81 ? -14.024 -8.847 34.706 1.00 38.34 81 ASN A CA 1
ATOM 665 C C . ASN A 1 81 ? -12.887 -9.003 33.672 1.00 38.34 81 ASN A C 1
ATOM 667 O O . ASN A 1 81 ? -11.761 -9.297 34.067 1.00 38.34 81 ASN A O 1
ATOM 671 N N . ASP A 1 82 ? -13.107 -8.785 32.372 1.00 41.75 82 ASP A N 1
ATOM 672 C CA . ASP A 1 82 ? -12.076 -9.030 31.344 1.00 41.75 82 ASP A CA 1
ATOM 673 C C . ASP A 1 82 ? -11.254 -7.766 30.992 1.00 41.75 82 ASP A C 1
ATOM 675 O O . ASP A 1 82 ? -11.130 -7.367 29.835 1.00 41.75 82 ASP A O 1
ATOM 679 N N . LYS A 1 83 ? -10.626 -7.138 32.001 1.00 42.62 83 LYS A N 1
ATOM 680 C CA . LYS A 1 83 ? -9.659 -6.022 31.831 1.00 42.62 83 LYS A CA 1
ATOM 681 C C . LYS A 1 83 ? -8.385 -6.404 31.040 1.00 42.62 83 LYS A C 1
ATOM 683 O O . LYS A 1 83 ? -7.480 -5.587 30.911 1.00 42.62 83 LYS A O 1
ATOM 688 N N . GLY A 1 84 ? -8.286 -7.635 30.528 1.00 41.59 84 GLY A N 1
ATOM 689 C CA . GLY A 1 84 ? -7.102 -8.179 29.853 1.00 41.59 84 GLY A CA 1
ATOM 690 C C . GLY A 1 84 ? -7.224 -8.392 28.338 1.00 41.59 84 GLY A C 1
ATOM 691 O O . GLY A 1 84 ? -6.245 -8.810 27.721 1.00 41.59 84 GLY A O 1
ATOM 692 N N . LYS A 1 85 ? -8.387 -8.149 27.711 1.00 46.25 85 LYS A N 1
ATOM 693 C CA . LYS A 1 85 ? -8.599 -8.447 26.273 1.00 46.25 85 LYS A CA 1
ATOM 694 C C . LYS A 1 85 ? -8.757 -7.236 25.356 1.00 46.25 85 LYS A C 1
ATOM 696 O O . LYS A 1 85 ? -8.594 -7.394 24.150 1.00 46.25 85 LYS A O 1
ATOM 701 N N . GLU A 1 86 ? -8.985 -6.042 25.896 1.00 50.31 86 GLU A N 1
ATOM 702 C CA . GLU A 1 86 ? -9.031 -4.802 25.100 1.00 50.31 86 GLU A CA 1
ATOM 703 C C . GLU A 1 86 ? -7.656 -4.416 24.516 1.00 50.31 86 GLU A C 1
ATOM 705 O O . GLU A 1 86 ? -7.589 -3.749 23.485 1.00 50.31 86 GLU A O 1
ATOM 710 N N . GLY A 1 87 ? -6.557 -4.885 25.125 1.00 53.75 87 GLY A N 1
ATOM 711 C CA . GLY A 1 87 ? -5.187 -4.578 24.693 1.00 53.75 87 GLY A CA 1
ATOM 712 C C . GLY A 1 87 ? -4.764 -5.250 23.384 1.00 53.75 87 GLY A C 1
ATOM 713 O O . GLY A 1 87 ? -4.127 -4.614 22.555 1.00 53.75 87 GLY A O 1
ATOM 714 N N . LYS A 1 88 ? -5.180 -6.497 23.134 1.00 61.59 88 LYS A N 1
ATOM 715 C CA . LYS A 1 88 ? -4.686 -7.300 21.996 1.00 61.59 88 LYS A CA 1
ATOM 716 C C . LYS A 1 88 ? -4.977 -6.706 20.605 1.00 61.59 88 LYS A C 1
ATOM 718 O O . LYS A 1 88 ? -4.054 -6.632 19.798 1.00 61.59 88 LYS A O 1
ATOM 723 N N . PRO A 1 89 ? -6.214 -6.279 20.274 1.00 66.25 89 PRO A N 1
ATOM 724 C CA . PRO A 1 89 ? -6.482 -5.687 18.962 1.00 66.25 89 PRO A CA 1
ATOM 725 C C . PRO A 1 89 ? -5.832 -4.307 18.803 1.00 66.25 89 PRO A C 1
ATOM 727 O O . PRO A 1 89 ? -5.452 -3.936 17.697 1.00 66.25 89 PRO A O 1
ATOM 730 N N . LYS A 1 90 ? -5.660 -3.559 19.899 1.00 73.25 90 LYS A N 1
ATOM 731 C CA . LYS A 1 90 ? -4.935 -2.286 19.891 1.00 73.25 90 LYS A CA 1
ATOM 732 C C . LYS A 1 90 ? -3.441 -2.495 19.631 1.00 73.25 90 LYS A C 1
ATOM 734 O O . LYS A 1 90 ? -2.901 -1.845 18.748 1.00 73.25 90 LYS A O 1
ATOM 739 N N . GLU A 1 91 ? -2.807 -3.420 20.349 1.00 78.56 91 GLU A N 1
ATOM 740 C CA . GLU A 1 91 ? -1.387 -3.762 20.193 1.00 78.56 91 GLU A CA 1
ATOM 741 C C . GLU A 1 91 ? -1.058 -4.188 18.760 1.00 78.56 91 GLU A C 1
ATOM 743 O O . GLU A 1 91 ? -0.064 -3.732 18.205 1.00 78.56 91 GLU A O 1
ATOM 748 N N . LEU A 1 92 ? -1.922 -4.988 18.126 1.00 79.94 92 LEU A N 1
ATOM 749 C CA . LEU A 1 92 ? -1.749 -5.383 16.725 1.00 79.94 92 LEU A CA 1
ATOM 750 C C . LEU A 1 92 ? -1.850 -4.194 15.763 1.00 79.94 92 LEU A C 1
ATOM 752 O O . LEU A 1 92 ? -1.047 -4.083 14.839 1.00 79.94 92 LEU A O 1
ATOM 756 N N . ILE A 1 93 ? -2.819 -3.295 15.964 1.00 82.56 93 ILE A N 1
ATOM 757 C CA . ILE A 1 93 ? -2.953 -2.089 15.134 1.00 82.56 93 ILE A CA 1
ATOM 758 C C . ILE A 1 93 ? -1.737 -1.178 15.323 1.00 82.56 93 ILE A C 1
ATOM 760 O O . ILE A 1 93 ? -1.181 -0.695 14.338 1.00 82.56 93 ILE A O 1
ATOM 764 N N . ASP A 1 94 ? -1.296 -0.981 16.564 1.00 84.88 94 ASP A N 1
ATOM 765 C CA . ASP A 1 94 ? -0.116 -0.181 16.880 1.00 84.88 94 ASP A CA 1
ATOM 766 C C . ASP A 1 94 ? 1.150 -0.801 16.268 1.00 84.88 94 ASP A C 1
ATOM 768 O O . ASP A 1 94 ? 1.964 -0.084 15.689 1.00 84.88 94 ASP A O 1
ATOM 772 N N . GLU A 1 95 ? 1.295 -2.128 16.294 1.00 87.38 95 GLU A N 1
ATOM 773 C CA . GLU A 1 95 ? 2.400 -2.835 15.641 1.00 87.38 95 GLU A CA 1
ATOM 774 C C . GLU A 1 95 ? 2.385 -2.640 14.117 1.00 87.38 95 GLU A C 1
ATOM 776 O O . GLU A 1 95 ? 3.422 -2.325 13.524 1.00 87.38 95 GLU A O 1
ATOM 781 N N . ILE A 1 96 ? 1.215 -2.779 13.480 1.00 88.06 96 ILE A N 1
ATOM 782 C CA . ILE A 1 96 ? 1.052 -2.558 12.037 1.00 88.06 96 ILE A CA 1
ATOM 783 C C . ILE A 1 96 ? 1.408 -1.115 11.680 1.00 88.06 96 ILE A C 1
ATOM 785 O O . ILE A 1 96 ? 2.163 -0.884 10.735 1.00 88.06 96 ILE A O 1
ATOM 789 N N . ILE A 1 97 ? 0.898 -0.141 12.437 1.00 88.75 97 ILE A N 1
ATOM 790 C CA . ILE A 1 97 ? 1.196 1.272 12.208 1.00 88.75 97 ILE A CA 1
ATOM 791 C C . ILE A 1 97 ? 2.695 1.509 12.393 1.00 88.75 97 ILE A C 1
ATOM 793 O O . ILE A 1 97 ? 3.338 2.006 11.477 1.00 88.75 97 ILE A O 1
ATOM 797 N N . SER A 1 98 ? 3.288 1.088 13.508 1.00 90.44 98 SER A N 1
ATOM 798 C CA . SER A 1 98 ? 4.714 1.291 13.793 1.00 90.44 98 SER A CA 1
ATOM 799 C C . SER A 1 98 ? 5.621 0.754 12.679 1.00 90.44 98 SER A C 1
ATOM 801 O O . SER A 1 98 ? 6.533 1.447 12.225 1.00 90.44 98 SER A O 1
ATOM 803 N N . LYS A 1 99 ? 5.340 -0.459 12.185 1.00 90.25 99 LYS A N 1
ATOM 804 C CA . LYS A 1 99 ? 6.164 -1.116 11.163 1.00 90.25 99 LYS A CA 1
ATOM 805 C C . LYS A 1 99 ? 5.884 -0.625 9.749 1.00 90.25 99 LYS A C 1
ATOM 807 O O . LYS A 1 99 ? 6.810 -0.561 8.948 1.00 90.25 99 LYS A O 1
ATOM 812 N N . TYR A 1 100 ? 4.635 -0.296 9.423 1.00 92.12 100 TYR A N 1
ATOM 813 C CA . TYR A 1 100 ? 4.193 -0.114 8.038 1.00 92.12 100 TYR A CA 1
ATOM 814 C C . TYR A 1 100 ? 3.594 1.263 7.742 1.00 92.12 100 TYR A C 1
ATOM 816 O O . TYR A 1 100 ? 3.106 1.486 6.635 1.00 92.12 100 TYR A O 1
ATOM 824 N N . PHE A 1 101 ? 3.686 2.231 8.659 1.00 90.38 101 PHE A N 1
ATOM 825 C CA . PHE A 1 101 ? 3.208 3.605 8.451 1.00 90.38 101 PHE A CA 1
ATOM 826 C C . PHE A 1 101 ? 3.721 4.241 7.152 1.00 90.38 101 PHE A C 1
ATOM 828 O O . PHE A 1 101 ? 2.979 4.928 6.452 1.00 90.38 101 PHE A O 1
ATOM 835 N N . PHE A 1 102 ? 4.975 3.971 6.780 1.00 89.62 102 PHE A N 1
ATOM 836 C CA . PHE A 1 102 ? 5.590 4.504 5.560 1.00 89.62 102 PHE A CA 1
ATOM 837 C C . PHE A 1 102 ? 4.911 4.021 4.262 1.00 89.62 102 PHE A C 1
ATOM 839 O O . PHE A 1 102 ? 5.081 4.639 3.211 1.00 89.62 102 PHE A O 1
ATOM 846 N N . LEU A 1 103 ? 4.137 2.931 4.321 1.00 90.81 103 LEU A N 1
ATOM 847 C CA . LEU A 1 103 ? 3.361 2.399 3.198 1.00 90.81 103 LEU A CA 1
ATOM 848 C C . LEU A 1 103 ? 2.012 3.115 3.009 1.00 90.81 103 LEU A C 1
ATOM 850 O O . LEU A 1 103 ? 1.397 2.983 1.943 1.00 90.81 103 LEU A O 1
ATOM 854 N N . ALA A 1 104 ? 1.558 3.874 4.012 1.00 90.81 104 ALA A N 1
ATOM 855 C CA . ALA A 1 104 ? 0.275 4.566 3.998 1.00 90.81 104 ALA A CA 1
ATOM 856 C C . ALA A 1 104 ? 0.267 5.738 3.011 1.00 90.81 104 ALA A C 1
ATOM 858 O O . ALA A 1 104 ? 1.286 6.394 2.773 1.00 90.81 104 ALA A O 1
ATOM 859 N N . SER A 1 105 ? -0.904 6.028 2.444 1.00 90.88 105 SER A N 1
ATOM 860 C CA . SER A 1 105 ? -1.095 7.217 1.620 1.00 90.88 105 SER A CA 1
ATOM 861 C C . SER A 1 105 ? -0.935 8.487 2.464 1.00 90.88 105 SER A C 1
ATOM 863 O O . SER A 1 105 ? -1.199 8.499 3.668 1.00 90.88 105 SER A O 1
ATOM 865 N N . LYS A 1 106 ? -0.544 9.599 1.828 1.00 91.56 106 LYS A N 1
ATOM 866 C CA . LYS A 1 106 ? -0.378 10.892 2.520 1.00 91.56 106 LYS A CA 1
ATOM 867 C C . LYS A 1 106 ? -1.657 11.354 3.229 1.00 91.56 106 LYS A C 1
ATOM 869 O O . LYS A 1 106 ? -1.573 12.054 4.230 1.00 91.56 106 LYS A O 1
ATOM 874 N N . ARG A 1 107 ? -2.826 10.965 2.710 1.00 91.94 107 ARG A N 1
ATOM 875 C CA . ARG A 1 107 ? -4.134 11.281 3.299 1.00 91.94 107 ARG A CA 1
ATOM 876 C C . ARG A 1 107 ? -4.475 10.410 4.505 1.00 91.94 107 ARG A C 1
ATOM 878 O O . ARG A 1 107 ? -5.120 10.903 5.419 1.00 91.94 107 ARG A O 1
ATOM 885 N N . LEU A 1 108 ? -4.016 9.157 4.531 1.00 91.69 108 LEU A N 1
ATOM 886 C CA . LEU A 1 108 ? -4.289 8.209 5.612 1.00 91.69 108 LEU A CA 1
ATOM 887 C C . LEU A 1 108 ? -3.328 8.386 6.802 1.00 91.69 108 LEU A C 1
ATOM 889 O O . LEU A 1 108 ? -3.717 8.184 7.952 1.00 91.69 108 LEU A O 1
ATOM 893 N N . GLN A 1 109 ? -2.092 8.826 6.542 1.00 92.88 109 GLN A N 1
ATOM 894 C CA . GLN A 1 109 ? -1.049 9.025 7.559 1.00 92.88 109 GLN A CA 1
ATOM 895 C C . GLN A 1 109 ? -1.489 9.857 8.784 1.00 92.88 109 GLN A C 1
ATOM 897 O O . GLN A 1 109 ? -1.273 9.394 9.905 1.00 92.88 109 GLN A O 1
ATOM 902 N N . PRO A 1 110 ? -2.146 11.028 8.650 1.00 91.81 110 PRO A N 1
ATOM 903 C CA . PRO A 1 110 ? -2.575 11.811 9.810 1.00 91.81 110 PRO A CA 1
ATOM 904 C C . PRO A 1 110 ? -3.542 11.056 10.729 1.00 91.81 110 PRO A C 1
ATOM 906 O O . PRO A 1 110 ? -3.496 11.223 11.944 1.00 91.81 110 PRO A O 1
ATOM 909 N N . TYR A 1 111 ? -4.407 10.212 10.163 1.00 89.50 111 TYR A N 1
ATOM 910 C CA . TYR A 1 111 ? -5.406 9.461 10.923 1.00 89.50 111 TYR A CA 1
ATOM 911 C C . TYR A 1 111 ? -4.799 8.227 11.590 1.00 89.50 111 TYR A C 1
ATOM 913 O O . TYR A 1 111 ? -5.111 7.950 12.745 1.00 89.50 111 TYR A O 1
ATOM 921 N N . LEU A 1 112 ? -3.869 7.538 10.920 1.00 89.50 112 LEU A N 1
ATOM 922 C CA . LEU A 1 112 ? -3.105 6.451 11.542 1.00 89.50 112 LEU A CA 1
ATOM 923 C C . LEU A 1 112 ? -2.246 6.958 12.703 1.00 89.50 112 LEU A C 1
ATOM 925 O O . LEU A 1 112 ? -2.175 6.302 13.736 1.00 89.50 112 LEU A O 1
ATOM 929 N N . ALA A 1 113 ? -1.651 8.146 12.579 1.00 88.31 113 ALA A N 1
ATOM 930 C CA . ALA A 1 113 ? -0.886 8.753 13.666 1.00 88.31 113 ALA A CA 1
ATOM 931 C C . ALA A 1 113 ? -1.761 9.073 14.891 1.00 88.31 113 ALA A C 1
ATOM 933 O O . ALA A 1 113 ? -1.325 8.881 16.020 1.00 88.31 113 ALA A O 1
ATOM 934 N N . LYS A 1 114 ? -3.007 9.521 14.678 1.00 86.12 114 LYS A N 1
ATOM 935 C CA . LYS A 1 114 ? -3.987 9.725 15.761 1.00 86.12 114 LYS A CA 1
ATOM 936 C C . LYS A 1 114 ? -4.465 8.412 16.384 1.00 86.12 114 LYS A C 1
ATOM 938 O O . LYS A 1 114 ? -4.814 8.390 17.559 1.00 86.12 114 LYS A O 1
ATOM 943 N N . LEU A 1 115 ? -4.537 7.350 15.584 1.00 84.31 115 LEU A N 1
ATOM 944 C CA . LEU A 1 115 ? -4.948 6.022 16.028 1.00 84.31 115 LEU A CA 1
ATOM 945 C C . LEU A 1 115 ? -3.864 5.351 16.885 1.00 84.31 115 LEU A C 1
ATOM 947 O O . LEU A 1 115 ? -4.195 4.673 17.860 1.00 84.31 115 LEU A O 1
ATOM 951 N N . TYR A 1 116 ? -2.595 5.584 16.544 1.00 85.12 116 TYR A N 1
ATOM 952 C CA . TYR A 1 116 ? -1.432 5.005 17.208 1.00 85.12 116 TYR A CA 1
ATOM 953 C C . TYR A 1 116 ? -1.389 5.326 18.706 1.00 85.12 116 TYR A C 1
ATOM 955 O O . TYR A 1 116 ? -1.435 6.487 19.115 1.00 85.12 116 TYR A O 1
ATOM 963 N N . GLY A 1 117 ? -1.314 4.293 19.545 1.00 76.75 117 GLY A N 1
ATOM 964 C CA . GLY A 1 117 ? -1.235 4.409 21.002 1.00 76.75 117 GLY A CA 1
ATOM 965 C C . GLY A 1 117 ? -2.548 4.810 21.685 1.00 76.75 117 GLY A C 1
ATOM 966 O O . GLY A 1 117 ? -2.687 4.633 22.898 1.00 76.75 117 GLY A O 1
ATOM 967 N N . VAL A 1 118 ? -3.548 5.274 20.933 1.00 79.00 118 VAL A N 1
ATOM 968 C CA . VAL A 1 118 ? -4.887 5.632 21.431 1.00 79.00 118 VAL A CA 1
ATOM 969 C C . VAL A 1 118 ? -5.842 4.444 21.289 1.00 79.00 118 VAL A C 1
ATOM 971 O O . VAL A 1 118 ? -6.556 4.103 22.239 1.00 79.00 118 VAL A O 1
ATOM 974 N N . GLY A 1 119 ? -5.766 3.743 20.155 1.00 70.06 119 GLY A N 1
ATOM 975 C CA . GLY A 1 119 ? -6.648 2.636 19.791 1.00 70.06 119 GLY A CA 1
ATOM 976 C C . GLY A 1 119 ? -7.985 3.105 19.207 1.00 70.06 119 GLY A C 1
ATOM 977 O O . GLY A 1 119 ? -8.460 4.204 19.487 1.00 70.06 119 GLY A O 1
ATOM 978 N N . PHE A 1 120 ? -8.615 2.252 18.393 1.00 69.38 120 PHE A N 1
ATOM 979 C CA . PHE A 1 120 ? -9.785 2.619 17.577 1.00 69.38 120 PHE A CA 1
ATOM 980 C C . PHE A 1 120 ? -11.011 3.060 18.389 1.00 69.38 120 PHE A C 1
ATOM 982 O O . PHE A 1 120 ? -11.775 3.907 17.944 1.00 69.38 120 PHE A O 1
ATOM 989 N N . TYR A 1 121 ? -11.184 2.538 19.602 1.00 66.69 121 TYR A N 1
ATOM 990 C CA . TYR A 1 121 ? -12.338 2.854 20.451 1.00 66.69 121 TYR A CA 1
ATOM 991 C C . TYR A 1 121 ? -12.266 4.235 21.118 1.00 66.69 121 TYR A C 1
ATOM 993 O O . TYR A 1 121 ? -13.286 4.733 21.586 1.00 66.69 121 TYR A O 1
ATOM 1001 N N . ASN A 1 122 ? -11.082 4.854 21.150 1.00 71.62 122 ASN A N 1
ATOM 1002 C CA . ASN A 1 122 ? -10.836 6.109 21.864 1.00 71.62 122 ASN A CA 1
ATOM 1003 C C . ASN A 1 122 ? -10.613 7.312 20.932 1.00 71.62 122 ASN A C 1
ATOM 1005 O O . ASN A 1 122 ? -10.437 8.432 21.415 1.00 71.62 122 ASN A O 1
ATOM 1009 N N . ILE A 1 123 ? -10.603 7.112 19.610 1.00 78.69 123 ILE A N 1
ATOM 1010 C CA . ILE A 1 123 ? -10.511 8.224 18.658 1.00 78.69 123 ILE A CA 1
ATOM 1011 C C . ILE A 1 123 ? -11.878 8.891 18.466 1.00 78.69 123 ILE A C 1
ATOM 1013 O O . ILE A 1 123 ? -12.930 8.287 18.684 1.00 78.69 123 ILE A O 1
ATOM 1017 N N . LYS A 1 124 ? -11.879 10.155 18.030 1.00 81.31 124 LYS A N 1
ATOM 1018 C CA . LYS A 1 124 ? -13.123 10.854 17.687 1.00 81.31 124 LYS A CA 1
ATOM 1019 C C . LYS A 1 124 ? -13.827 10.119 16.551 1.00 81.31 124 LYS A C 1
ATOM 1021 O O . LYS A 1 124 ? -13.188 9.755 15.569 1.00 81.31 124 LYS A O 1
ATOM 1026 N N . LYS A 1 125 ? -15.150 9.982 16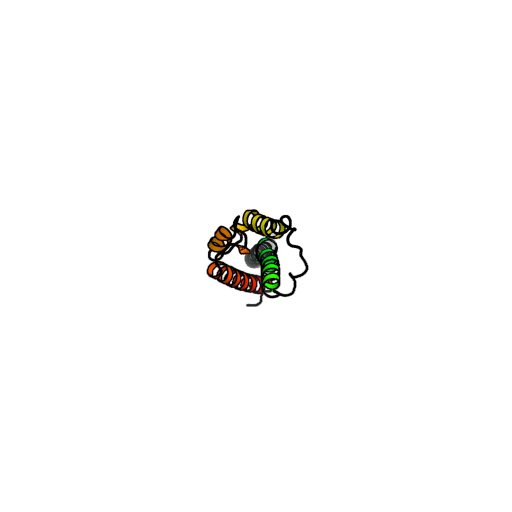.649 1.00 79.25 125 LYS A N 1
ATOM 1027 C CA . LYS A 1 125 ? -15.969 9.303 15.635 1.00 79.25 125 LYS A CA 1
ATOM 1028 C C . LYS A 1 125 ? -15.726 9.846 14.221 1.00 79.25 125 LYS A C 1
ATOM 1030 O O . LYS A 1 125 ? -15.526 9.072 13.303 1.00 79.25 125 LYS A O 1
ATOM 1035 N N . GLU A 1 126 ? -15.645 11.165 14.070 1.00 83.12 126 GLU A N 1
ATOM 1036 C CA . GLU A 1 126 ? -15.356 11.824 12.787 1.00 83.12 126 GLU A CA 1
ATOM 1037 C C . GLU A 1 126 ? -13.998 11.416 12.193 1.00 83.12 126 GLU A C 1
ATOM 1039 O O . GLU A 1 126 ? -13.866 11.261 10.981 1.00 83.12 126 GLU A O 1
ATOM 1044 N N . ASP A 1 127 ? -12.981 11.245 13.042 1.00 82.19 127 ASP A N 1
ATOM 1045 C CA . ASP A 1 127 ? -11.656 10.790 12.622 1.00 82.19 127 ASP A CA 1
ATOM 1046 C C . ASP A 1 127 ? -11.672 9.287 12.288 1.00 82.19 127 ASP A C 1
ATOM 1048 O O . ASP A 1 127 ? -10.983 8.869 11.360 1.00 82.19 127 ASP A O 1
ATOM 1052 N N . ALA A 1 128 ? -12.473 8.486 13.003 1.00 80.62 128 ALA A N 1
ATOM 1053 C CA . ALA A 1 128 ? -12.668 7.062 12.725 1.00 80.62 128 ALA A CA 1
ATOM 1054 C C . ALA A 1 128 ? -13.383 6.827 11.392 1.00 80.62 128 ALA A C 1
ATOM 1056 O O . ALA A 1 128 ? -12.941 5.998 10.600 1.00 80.62 128 ALA A O 1
ATOM 1057 N N . ASP A 1 129 ? -14.454 7.579 11.138 1.00 82.81 129 ASP A N 1
ATOM 1058 C CA . ASP A 1 129 ? -15.248 7.478 9.916 1.00 82.81 129 ASP A CA 1
ATOM 1059 C C . ASP A 1 129 ? -14.382 7.839 8.696 1.00 82.81 129 ASP A C 1
ATOM 1061 O O . ASP A 1 129 ? -14.313 7.068 7.741 1.00 82.81 129 ASP A O 1
ATOM 1065 N N . LYS A 1 130 ? -13.609 8.934 8.775 1.00 87.31 130 LYS A N 1
ATOM 1066 C CA . LYS A 1 130 ? -12.651 9.319 7.721 1.00 87.31 130 LYS A CA 1
ATOM 1067 C C . LYS A 1 130 ? -11.515 8.317 7.539 1.00 87.31 130 LYS A C 1
ATOM 1069 O O . LYS A 1 130 ? -11.071 8.085 6.418 1.00 87.31 130 LYS A O 1
ATOM 1074 N N . LEU A 1 131 ? -11.015 7.734 8.630 1.00 87.81 131 LEU A N 1
ATOM 1075 C CA . LEU A 1 131 ? -9.995 6.690 8.560 1.00 87.81 131 LEU A CA 1
ATOM 1076 C C . LEU A 1 131 ? -10.523 5.470 7.799 1.00 87.81 131 LEU A C 1
ATOM 1078 O O . LEU A 1 131 ? -9.820 4.965 6.930 1.00 87.81 131 LEU A O 1
ATOM 1082 N N . MET A 1 132 ? -11.749 5.031 8.092 1.00 84.44 132 MET A N 1
ATOM 1083 C CA . MET A 1 132 ? -12.386 3.914 7.389 1.00 84.44 132 MET A CA 1
ATOM 1084 C C . MET A 1 132 ? -12.638 4.234 5.916 1.00 84.44 132 MET A C 1
ATOM 1086 O O . MET A 1 132 ? -12.298 3.417 5.065 1.00 84.44 132 MET A O 1
ATOM 1090 N N . GLU A 1 133 ? -13.156 5.427 5.618 1.00 88.94 133 GLU A N 1
ATOM 1091 C CA . GLU A 1 133 ? -13.385 5.908 4.251 1.00 88.94 133 GLU A CA 1
ATOM 1092 C C . GLU A 1 133 ? -12.090 5.883 3.428 1.00 88.94 133 GLU A C 1
ATOM 1094 O O . GLU A 1 133 ? -12.014 5.217 2.396 1.00 88.94 133 GLU A O 1
ATOM 1099 N N . PHE A 1 134 ? -11.023 6.526 3.912 1.00 91.44 134 PHE A N 1
ATOM 1100 C CA . PHE A 1 134 ? -9.754 6.565 3.181 1.00 91.44 134 PHE A CA 1
ATOM 1101 C C . PHE A 1 134 ? -9.089 5.202 3.068 1.00 91.44 134 PHE A C 1
ATOM 1103 O O . PHE A 1 134 ? -8.486 4.909 2.036 1.00 91.44 134 PHE A O 1
ATOM 1110 N N . LEU A 1 135 ? -9.192 4.367 4.102 1.00 89.81 135 LEU A N 1
ATOM 1111 C CA . LEU A 1 135 ? -8.657 3.015 4.069 1.00 89.81 135 LEU A CA 1
ATOM 1112 C C . LEU A 1 135 ? -9.366 2.161 3.013 1.00 89.81 135 LEU A C 1
ATOM 1114 O O . LEU A 1 135 ? -8.694 1.444 2.277 1.00 89.81 135 LEU A O 1
ATOM 1118 N N . GLU A 1 136 ? -10.694 2.245 2.927 1.00 88.75 136 GLU A N 1
ATOM 1119 C CA . GLU A 1 136 ? -11.497 1.503 1.955 1.00 88.75 136 GLU A CA 1
ATOM 1120 C C . GLU A 1 136 ? -11.255 1.990 0.524 1.00 88.75 136 GLU A C 1
ATOM 1122 O O . GLU A 1 136 ? -11.027 1.179 -0.376 1.00 88.75 136 GLU A O 1
ATOM 1127 N N . GLU A 1 137 ? -11.231 3.306 0.309 1.00 91.12 137 GLU A N 1
ATOM 1128 C CA . GLU A 1 137 ? -10.908 3.879 -0.996 1.00 91.12 137 GLU A CA 1
ATOM 1129 C C . GLU A 1 137 ? -9.503 3.484 -1.461 1.00 91.12 137 GLU A C 1
ATOM 1131 O O . GLU A 1 137 ? -9.334 2.992 -2.577 1.00 91.12 137 GLU A O 1
ATOM 1136 N N . ASP A 1 138 ? -8.487 3.673 -0.611 1.00 90.81 138 ASP A N 1
ATOM 1137 C CA . ASP A 1 138 ? -7.106 3.322 -0.945 1.00 90.81 138 ASP A CA 1
ATOM 1138 C C . ASP A 1 138 ? -6.955 1.810 -1.170 1.00 90.81 138 ASP A C 1
ATOM 1140 O O . ASP A 1 138 ? -6.253 1.399 -2.095 1.00 90.81 138 ASP A O 1
ATOM 1144 N N . TYR A 1 139 ? -7.632 0.976 -0.374 1.00 90.00 139 TYR A N 1
ATOM 1145 C CA . TYR A 1 139 ? -7.646 -0.474 -0.565 1.00 90.00 139 TYR A CA 1
ATOM 1146 C C . TYR A 1 139 ? -8.230 -0.856 -1.926 1.00 90.00 139 TYR A C 1
ATOM 1148 O O . TYR A 1 139 ? -7.615 -1.642 -2.648 1.00 90.00 139 TYR A O 1
ATOM 1156 N N . ASN A 1 140 ? -9.375 -0.282 -2.306 1.00 89.00 140 ASN A N 1
ATOM 1157 C CA . ASN A 1 140 ? -10.018 -0.567 -3.587 1.00 89.00 140 ASN A CA 1
ATOM 1158 C C . ASN A 1 140 ? -9.156 -0.105 -4.769 1.00 89.00 140 ASN A C 1
ATOM 1160 O O . ASN A 1 140 ? -8.935 -0.883 -5.694 1.00 89.00 140 ASN A O 1
ATOM 1164 N N . ILE A 1 141 ? -8.571 1.096 -4.694 1.00 90.88 141 ILE A N 1
ATOM 1165 C CA . ILE A 1 141 ? -7.647 1.605 -5.721 1.00 90.88 141 ILE A CA 1
ATOM 1166 C C . ILE A 1 141 ? -6.438 0.673 -5.877 1.00 90.88 141 ILE A C 1
ATOM 1168 O O . ILE A 1 141 ? -6.082 0.292 -6.993 1.00 90.88 141 ILE A O 1
ATOM 1172 N N . LEU A 1 142 ? -5.803 0.281 -4.768 1.00 90.06 142 LEU A N 1
ATOM 1173 C CA . LEU A 1 142 ? -4.643 -0.615 -4.789 1.00 90.06 142 LEU A CA 1
ATOM 1174 C C . LEU A 1 142 ? -5.014 -2.007 -5.308 1.00 90.06 142 LEU A C 1
ATOM 1176 O O . LEU A 1 142 ? -4.253 -2.604 -6.068 1.00 90.06 142 LEU A O 1
ATOM 1180 N N . ARG A 1 143 ? -6.186 -2.520 -4.927 1.00 87.12 143 ARG A N 1
ATOM 1181 C CA . ARG A 1 143 ? -6.713 -3.801 -5.397 1.00 87.12 143 ARG A CA 1
ATOM 1182 C C . ARG A 1 143 ? -6.939 -3.781 -6.908 1.00 87.12 143 ARG A C 1
ATOM 1184 O O . ARG A 1 143 ? -6.483 -4.695 -7.594 1.00 87.12 143 ARG A O 1
ATOM 1191 N N . ASP A 1 144 ? -7.598 -2.757 -7.434 1.00 88.69 144 ASP A N 1
ATOM 1192 C CA . ASP A 1 144 ? -7.860 -2.627 -8.869 1.00 88.69 144 ASP A CA 1
ATOM 1193 C C . ASP A 1 144 ? -6.557 -2.482 -9.665 1.00 88.69 144 ASP A C 1
ATOM 1195 O O . ASP A 1 144 ? -6.356 -3.161 -10.678 1.00 88.69 144 ASP A O 1
ATOM 1199 N N . GLU A 1 145 ? -5.605 -1.703 -9.142 1.00 87.00 145 GLU A N 1
ATOM 1200 C CA . GLU A 1 145 ? -4.273 -1.558 -9.729 1.00 87.00 145 GLU A CA 1
ATOM 1201 C C . GLU A 1 145 ? -3.476 -2.876 -9.725 1.00 87.00 145 GLU A C 1
ATOM 1203 O O . GLU A 1 145 ? -2.774 -3.175 -10.696 1.00 87.00 145 GLU A O 1
ATOM 1208 N N . TYR A 1 146 ? -3.618 -3.695 -8.677 1.00 84.94 146 TYR A N 1
ATOM 1209 C CA . TYR A 1 146 ? -2.993 -5.018 -8.579 1.00 84.94 146 TYR A CA 1
ATOM 1210 C C . TYR A 1 146 ? -3.565 -6.001 -9.609 1.00 84.94 146 TYR A C 1
ATOM 1212 O O . TYR A 1 146 ? -2.810 -6.622 -10.363 1.00 84.94 146 TYR A O 1
ATOM 1220 N N . TYR A 1 147 ? -4.896 -6.100 -9.699 1.00 82.12 147 TYR A N 1
ATOM 1221 C CA . TYR A 1 147 ? -5.574 -6.997 -10.644 1.00 82.12 147 TYR A CA 1
ATOM 1222 C C . TYR A 1 147 ? -5.573 -6.483 -12.089 1.00 82.12 147 TYR A C 1
ATOM 1224 O O . TYR A 1 147 ? -5.994 -7.200 -12.996 1.00 82.12 147 TYR A O 1
ATOM 1232 N N . GLY A 1 148 ? -5.079 -5.267 -12.330 1.00 77.38 148 GLY A N 1
ATOM 1233 C CA . GLY A 1 148 ? -5.057 -4.661 -13.658 1.00 77.38 148 GLY A CA 1
ATOM 1234 C C . GLY A 1 148 ? -6.447 -4.289 -14.171 1.00 77.38 148 GLY A C 1
ATOM 1235 O O . GLY A 1 148 ? -6.628 -4.181 -15.382 1.00 77.38 148 GLY A O 1
ATOM 1236 N N . LYS A 1 149 ? -7.416 -4.097 -13.267 1.00 67.69 149 LYS A N 1
ATOM 1237 C CA . LYS A 1 149 ? -8.711 -3.509 -13.600 1.00 67.69 149 LYS A CA 1
ATOM 1238 C C . LYS A 1 149 ? -8.508 -1.997 -13.677 1.00 67.69 149 LYS A C 1
ATOM 1240 O O . LYS A 1 149 ? -8.375 -1.330 -12.659 1.00 67.69 149 LYS A O 1
ATOM 1245 N N . LYS A 1 150 ? -8.384 -1.481 -14.893 1.00 51.53 150 LYS A N 1
ATOM 1246 C CA . LYS A 1 150 ? -8.429 -0.052 -15.203 1.00 51.53 150 LYS A CA 1
ATOM 1247 C C . LYS A 1 150 ? -9.510 0.189 -16.234 1.00 51.53 150 LYS A C 1
ATOM 1249 O O . LYS A 1 150 ? -9.600 -0.652 -17.155 1.00 51.53 150 LYS A O 1
#

Foldseek 3Di:
DVVVVVVVVVVPVVVVVVVVVVVVVVVVVVVVVVVVVVVLVVLLVLLVCLLVLALVLVLVLLVVVVVVVVPPPVPPPPDPPCPPPVVVSLVVLLVSCVVCLVSDDPQLNVLSVQCHPQHLVRDDPVSNVSNNVRSVVSNVVSVCSNVVPD

Secondary structure (DSSP, 8-state):
-HHHHHHHHHHHHHHHHHHHHHHHHHHHHHHHHHHHHHHHHHHHHHHHHHIIIIIHHHHHHHHHHHHHHH-TTS-SSS-TT-TTSSHHHHHHHHHHHHHHGGGS-TTTHHHHHHHTTT-GGGS-HHHHHHHHHHHHHHHHHHHHHHHT--